Protein AF-A0A1K1LN01-F1 (afdb_monomer_lite)

Secondary structure (DSSP, 8-state):
---------------PPPHHHHHHHHHHHHHHHHHHHHHHHHHHHHHHHHHHHHHHHHHHHHHHHHHHHTT---SEEEEEHHHHHHTTSS-SS--B-TTT-PBEEEEEEEEETTTEEEEEEEEE-PPP----

Structure (mmCIF, N/CA/C/O backbone):
data_AF-A0A1K1LN01-F1
#
_entry.id   AF-A0A1K1LN01-F1
#
loop_
_atom_site.group_PDB
_atom_site.id
_atom_site.type_symbol
_atom_site.label_atom_id
_atom_site.label_alt_id
_atom_site.label_comp_id
_atom_site.label_asym_id
_atom_site.label_entity_id
_atom_site.label_seq_id
_atom_site.pdbx_PDB_ins_code
_atom_site.Cartn_x
_atom_site.Cartn_y
_atom_site.Cartn_z
_atom_site.occupancy
_atom_site.B_iso_or_equiv
_atom_site.auth_seq_id
_atom_site.auth_comp_id
_atom_site.auth_asym_id
_atom_site.auth_atom_id
_atom_site.pdbx_PDB_model_num
ATOM 1 N N . MET A 1 1 ? -51.546 -52.921 39.808 1.00 44.31 1 MET A N 1
ATOM 2 C CA . MET A 1 1 ? -50.207 -52.701 39.216 1.00 44.31 1 MET A CA 1
ATOM 3 C C . MET A 1 1 ? -49.866 -51.225 39.355 1.00 44.31 1 MET A C 1
ATOM 5 O O . MET A 1 1 ? -50.507 -50.392 38.732 1.00 44.31 1 MET A O 1
ATOM 9 N N . LYS A 1 2 ? -48.963 -50.889 40.282 1.00 60.16 2 LYS A N 1
ATOM 10 C CA . LYS A 1 2 ? -48.600 -49.508 40.630 1.00 60.16 2 LYS A CA 1
ATOM 11 C C . LYS A 1 2 ? -47.401 -49.086 39.782 1.00 60.16 2 LYS A C 1
ATOM 13 O O . LYS A 1 2 ? -46.310 -49.603 39.993 1.00 60.16 2 LYS A O 1
ATOM 18 N N . LYS A 1 3 ? -47.579 -48.134 38.868 1.00 57.03 3 LYS A N 1
ATOM 19 C CA . LYS A 1 3 ? -46.461 -47.410 38.247 1.00 57.03 3 LYS A CA 1
ATOM 20 C C . LYS A 1 3 ? -46.837 -45.941 38.074 1.00 57.03 3 LYS A C 1
ATOM 22 O O . LYS A 1 3 ? -46.978 -45.438 36.969 1.00 57.03 3 LYS A O 1
ATOM 27 N N . PHE A 1 4 ? -47.013 -45.261 39.206 1.00 61.22 4 PHE A N 1
ATOM 28 C CA . PHE A 1 4 ? -46.956 -43.803 39.258 1.00 61.22 4 PHE A CA 1
ATOM 29 C C . PHE A 1 4 ? -45.508 -43.407 38.985 1.00 61.22 4 PHE A C 1
ATOM 31 O O . PHE A 1 4 ? -44.635 -43.513 39.849 1.00 61.22 4 PHE A O 1
ATOM 38 N N . LEU A 1 5 ? -45.249 -43.066 37.727 1.00 61.69 5 LEU A N 1
ATOM 39 C CA . LEU A 1 5 ? -43.963 -42.614 37.235 1.00 61.69 5 LEU A CA 1
ATOM 40 C C . LEU A 1 5 ? -43.600 -41.327 37.990 1.00 61.69 5 LEU A C 1
ATOM 42 O O . LEU A 1 5 ? -44.207 -40.277 37.795 1.00 61.69 5 LEU A O 1
ATOM 46 N N . LYS A 1 6 ? -42.647 -41.438 38.920 1.00 61.97 6 LYS A N 1
ATOM 47 C CA . LYS A 1 6 ? -42.056 -40.309 39.639 1.00 61.97 6 LYS A CA 1
ATOM 48 C C . LYS A 1 6 ? -41.355 -39.392 38.631 1.00 61.9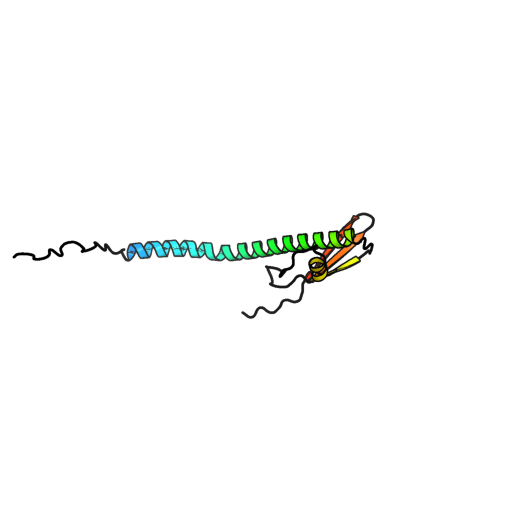7 6 LYS A C 1
ATOM 50 O O . LYS A 1 6 ? -40.168 -39.561 38.380 1.00 61.97 6 LYS A O 1
ATOM 55 N N . LEU A 1 7 ? -42.056 -38.393 38.100 1.00 64.44 7 LEU A N 1
ATOM 56 C CA . LEU A 1 7 ? -41.440 -37.253 37.417 1.00 64.44 7 LEU A CA 1
ATOM 57 C C . LEU A 1 7 ? -41.034 -36.203 38.464 1.00 64.44 7 LEU A C 1
ATOM 59 O O . LEU A 1 7 ? -41.553 -35.092 38.518 1.00 64.44 7 LEU A O 1
ATOM 63 N N . LYS A 1 8 ? -40.146 -36.599 39.378 1.00 64.25 8 LYS A N 1
ATOM 64 C CA . LYS A 1 8 ? -39.496 -35.695 40.331 1.00 64.25 8 LYS A CA 1
ATOM 65 C C . LYS A 1 8 ? -38.045 -35.534 39.872 1.00 64.25 8 LYS A C 1
ATOM 67 O O . LYS A 1 8 ? -37.406 -36.541 39.600 1.00 64.25 8 LYS A O 1
ATOM 72 N N . LEU A 1 9 ? -37.564 -34.287 39.883 1.00 63.34 9 LEU A N 1
ATOM 73 C CA . LEU A 1 9 ? -36.163 -33.835 39.743 1.00 63.34 9 LEU A CA 1
ATOM 74 C C . LEU A 1 9 ? -35.643 -33.425 38.349 1.00 63.34 9 LEU A C 1
ATOM 76 O O . LEU A 1 9 ? -34.583 -33.868 37.942 1.00 63.34 9 LEU A O 1
ATOM 80 N N . PHE A 1 10 ? -36.265 -32.432 37.706 1.00 63.56 10 PHE A N 1
ATOM 81 C CA . PHE A 1 10 ? -35.501 -31.467 36.887 1.00 63.56 10 PHE A CA 1
ATOM 82 C C . PHE A 1 10 ? -36.052 -30.042 37.037 1.00 63.56 10 PHE A C 1
ATOM 84 O O . PHE A 1 10 ? -36.320 -29.350 36.063 1.00 63.56 10 PHE A O 1
ATOM 91 N N . ARG A 1 11 ? -36.224 -29.563 38.275 1.00 64.00 11 ARG A N 1
ATOM 92 C CA . ARG A 1 11 ? -36.243 -28.110 38.501 1.00 64.00 11 ARG A CA 1
ATOM 93 C C . ARG A 1 11 ? -34.782 -27.674 38.481 1.00 64.00 11 ARG A C 1
ATOM 95 O O . ARG A 1 11 ? -34.118 -27.721 39.513 1.00 64.00 11 ARG A O 1
ATOM 102 N N . LYS A 1 12 ? -34.254 -27.387 37.285 1.00 65.62 12 LYS A N 1
ATOM 103 C CA . LYS A 1 12 ? -32.957 -26.719 37.131 1.00 65.62 12 LYS A CA 1
ATOM 104 C C . LYS A 1 12 ? -33.009 -25.463 37.996 1.00 65.62 12 LYS A C 1
ATOM 106 O O . LYS A 1 12 ? -33.916 -24.649 37.850 1.00 65.62 12 LYS A O 1
ATOM 111 N N . ASN A 1 13 ? -32.069 -25.350 38.926 1.00 65.81 13 ASN A N 1
ATOM 112 C CA . ASN A 1 13 ? -31.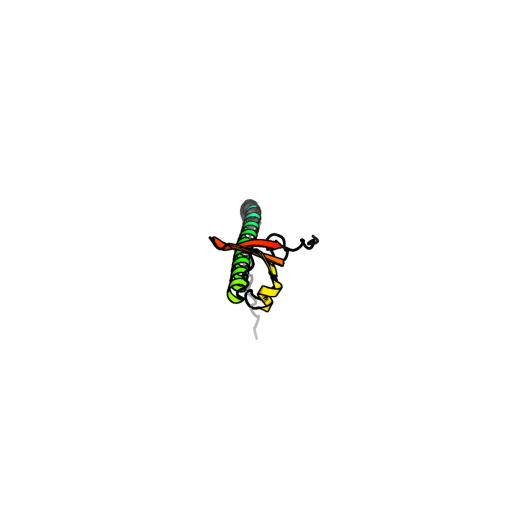820 -24.112 39.643 1.00 65.81 13 ASN A CA 1
ATOM 113 C C . ASN A 1 13 ? -31.255 -23.108 38.636 1.00 65.81 13 ASN A C 1
ATOM 115 O O . ASN A 1 13 ? -30.043 -22.936 38.547 1.00 65.81 13 ASN A O 1
ATOM 119 N N . GLU A 1 14 ? -32.126 -22.469 37.862 1.00 66.62 14 GLU A N 1
ATOM 120 C CA . GLU A 1 14 ? -31.779 -21.258 37.129 1.00 66.62 14 GLU A CA 1
ATOM 121 C C . GLU A 1 14 ? -31.691 -20.132 38.156 1.00 66.62 14 GLU A C 1
ATOM 123 O O . GLU A 1 14 ? -32.610 -19.341 38.351 1.00 66.62 14 GLU A O 1
ATOM 128 N N . LYS A 1 15 ? -30.585 -20.126 38.907 1.00 72.06 15 LYS A N 1
ATOM 129 C CA . LYS A 1 15 ? -30.152 -18.933 39.623 1.00 72.06 15 LYS A CA 1
ATOM 130 C C . LYS A 1 15 ? -29.814 -17.916 38.534 1.00 72.06 15 LYS A C 1
ATOM 132 O O . LYS A 1 15 ? -28.741 -17.984 37.945 1.00 72.06 15 LYS A O 1
ATOM 137 N N . GLY A 1 16 ? -30.791 -17.083 38.187 1.00 73.94 16 GLY A N 1
ATOM 138 C CA . GLY A 1 16 ? -30.617 -16.013 37.215 1.00 73.94 16 GLY A CA 1
ATOM 139 C C . GLY A 1 16 ? -29.523 -15.057 37.680 1.00 73.94 16 GLY A C 1
ATOM 140 O O . GLY A 1 16 ? -29.431 -14.756 38.871 1.00 73.94 16 GLY A O 1
ATOM 141 N N . LEU A 1 17 ? -28.703 -14.603 36.732 1.00 78.31 17 LEU A N 1
ATOM 142 C CA . LEU A 1 17 ? -27.810 -13.464 36.926 1.00 78.31 17 LEU A CA 1
ATOM 143 C C . LEU A 1 17 ? -28.626 -12.281 37.445 1.00 78.31 17 LEU A C 1
ATOM 145 O O . LEU A 1 17 ? -29.709 -11.979 36.935 1.00 78.31 17 LEU A O 1
ATOM 149 N N . THR A 1 18 ? -28.116 -11.615 38.469 1.00 91.12 18 THR A N 1
ATOM 150 C CA . THR A 1 18 ? -28.751 -10.405 38.980 1.00 91.12 18 THR A CA 1
ATOM 151 C C . THR A 1 18 ? -28.536 -9.254 37.995 1.00 91.12 18 THR A C 1
ATOM 153 O O . THR A 1 18 ? -27.520 -9.186 37.300 1.00 91.12 18 THR A O 1
ATOM 156 N N . LEU A 1 19 ? -29.473 -8.301 37.945 1.00 89.06 19 LEU A N 1
ATOM 157 C CA . LEU A 1 19 ? -29.309 -7.098 37.116 1.00 89.06 19 LEU A CA 1
ATOM 158 C C . LEU A 1 19 ? -28.036 -6.321 37.479 1.00 89.06 19 LEU A C 1
ATOM 160 O O . LEU A 1 19 ? -27.426 -5.713 36.608 1.00 89.06 19 LEU A O 1
ATOM 164 N N . VAL A 1 20 ? -27.618 -6.375 38.746 1.00 92.06 20 VAL A N 1
ATOM 165 C CA . VAL A 1 20 ? -26.413 -5.700 39.246 1.00 92.06 20 VAL A CA 1
ATOM 166 C C . VAL A 1 20 ? -25.137 -6.335 38.688 1.00 92.06 20 VAL A C 1
ATOM 168 O O . VAL A 1 20 ? -24.220 -5.613 38.307 1.00 92.06 20 VAL A O 1
ATOM 171 N N . GLU A 1 21 ? -25.077 -7.664 38.578 1.00 90.44 21 GLU A N 1
ATOM 172 C CA . GLU A 1 21 ? -23.939 -8.350 37.946 1.00 90.44 21 GLU A CA 1
ATOM 173 C C . GLU A 1 21 ? -23.829 -7.991 36.466 1.00 90.44 21 GLU A C 1
ATOM 175 O O . GLU A 1 21 ? -22.742 -7.690 35.975 1.00 90.44 21 GLU A O 1
ATOM 180 N N . LEU A 1 22 ? -24.962 -7.956 35.762 1.00 91.75 22 LEU A N 1
ATOM 181 C CA . LEU A 1 22 ? -24.980 -7.605 34.346 1.00 91.75 22 LEU A CA 1
ATOM 182 C C . LEU A 1 22 ? -24.625 -6.121 34.136 1.00 91.75 22 LEU A C 1
ATOM 184 O O . LEU A 1 22 ? -23.881 -5.794 33.212 1.00 91.75 22 LEU A O 1
ATOM 188 N N . LEU A 1 23 ? -25.065 -5.242 35.044 1.00 93.12 23 LEU A N 1
ATOM 189 C CA . LEU A 1 23 ? -24.713 -3.820 35.073 1.00 93.12 23 LEU A CA 1
ATOM 190 C C . LEU A 1 23 ? -23.202 -3.607 35.266 1.00 93.12 23 LEU A C 1
ATOM 192 O O . LEU A 1 23 ? -22.590 -2.827 34.540 1.00 93.12 23 LEU A O 1
ATOM 196 N N . ALA A 1 24 ? -22.581 -4.303 36.220 1.00 94.00 24 ALA A N 1
ATOM 197 C CA . ALA A 1 24 ? -21.148 -4.164 36.476 1.00 94.00 24 ALA A CA 1
ATOM 198 C C . ALA A 1 24 ? -20.305 -4.542 35.243 1.00 94.00 24 ALA A C 1
ATOM 200 O O . ALA A 1 24 ? -19.338 -3.853 34.916 1.00 94.00 24 ALA A O 1
ATOM 201 N N . VAL A 1 25 ? -20.702 -5.589 34.511 1.00 95.06 25 VAL A N 1
ATOM 202 C CA . VAL A 1 25 ? -20.002 -6.042 33.298 1.00 95.06 25 VAL A CA 1
ATOM 203 C C . VAL A 1 25 ? -20.083 -5.007 32.177 1.00 95.06 25 VAL A C 1
ATOM 205 O O . VAL A 1 25 ? -19.057 -4.674 31.585 1.00 95.06 25 VAL A O 1
ATOM 208 N N . ILE A 1 26 ? -21.269 -4.457 31.894 1.00 94.88 26 ILE A N 1
ATOM 209 C CA . ILE A 1 26 ? -21.417 -3.460 30.821 1.00 94.88 26 ILE A CA 1
ATOM 210 C C . ILE A 1 26 ? -20.671 -2.159 31.133 1.00 94.88 26 ILE A C 1
ATOM 212 O O . ILE A 1 26 ? -20.164 -1.524 30.213 1.00 94.88 26 ILE A O 1
ATOM 216 N N . VAL A 1 27 ? -20.545 -1.785 32.412 1.00 96.25 27 VAL A N 1
ATOM 217 C CA . VAL A 1 27 ? -19.757 -0.617 32.831 1.00 96.25 27 VAL A CA 1
ATOM 218 C C . VAL A 1 27 ? -18.277 -0.838 32.524 1.00 96.25 27 VAL A C 1
ATOM 220 O O . VAL A 1 27 ? -17.650 0.016 31.900 1.00 96.25 27 VAL A O 1
ATOM 223 N N . ILE A 1 28 ? -17.723 -1.997 32.894 1.00 96.44 28 ILE A N 1
ATOM 224 C CA . ILE A 1 28 ? -16.319 -2.329 32.609 1.00 96.44 28 ILE A CA 1
ATOM 225 C C . ILE A 1 28 ? -16.076 -2.393 31.093 1.00 96.44 28 ILE A C 1
ATOM 227 O O . ILE A 1 28 ? -15.121 -1.789 30.599 1.00 96.44 28 ILE A O 1
ATOM 231 N N . LEU A 1 29 ? -16.957 -3.061 30.338 1.00 96.00 29 LEU A N 1
ATOM 232 C CA . LEU A 1 29 ? -16.871 -3.119 28.874 1.00 96.00 29 LEU A CA 1
ATOM 233 C C . LEU A 1 29 ? -16.980 -1.728 28.236 1.00 96.00 29 LEU A C 1
ATOM 235 O O . LEU A 1 29 ? -16.262 -1.449 27.280 1.00 96.00 29 LEU A O 1
ATOM 239 N N . GLY A 1 30 ? -17.820 -0.843 28.780 1.00 96.12 30 GLY A N 1
ATOM 240 C CA . GLY A 1 30 ? -17.973 0.536 28.318 1.00 96.12 30 GLY A CA 1
ATOM 241 C C . GLY A 1 30 ? -16.700 1.366 28.484 1.00 96.12 30 GLY A C 1
ATOM 242 O O . GLY A 1 30 ? -16.292 2.051 27.548 1.00 96.12 30 GLY A O 1
ATOM 243 N N . VAL A 1 31 ? -16.025 1.258 29.635 1.00 95.81 31 VAL A N 1
ATOM 244 C CA . VAL A 1 31 ? -14.747 1.953 29.883 1.00 95.81 31 VAL A CA 1
ATOM 245 C C . VAL A 1 31 ? -13.650 1.444 28.943 1.00 95.81 31 VAL A C 1
ATOM 247 O O . VAL A 1 31 ? -12.931 2.248 28.349 1.00 95.81 31 VAL A O 1
ATOM 250 N N . ILE A 1 32 ? -13.542 0.123 28.757 1.00 94.94 32 ILE A N 1
ATOM 251 C CA . ILE A 1 32 ? -12.563 -0.470 27.832 1.00 94.94 32 ILE A CA 1
ATOM 252 C C . ILE A 1 32 ? -12.852 -0.028 26.392 1.00 94.94 32 ILE A C 1
ATOM 254 O O . ILE A 1 32 ? -11.937 0.405 25.691 1.00 94.94 32 ILE A O 1
ATOM 258 N N . ALA A 1 33 ? -14.113 -0.088 25.955 1.00 92.88 33 ALA A N 1
ATOM 259 C CA . ALA A 1 33 ? -14.515 0.307 24.608 1.00 92.88 33 ALA A CA 1
ATOM 260 C C . ALA A 1 33 ? -14.210 1.786 24.322 1.00 92.88 33 ALA A C 1
ATOM 262 O O . ALA A 1 33 ? -13.711 2.102 23.243 1.00 92.88 33 ALA A O 1
ATOM 263 N N . ALA A 1 34 ? -14.432 2.678 25.292 1.00 92.31 34 ALA A N 1
ATOM 264 C CA . ALA A 1 34 ? -14.158 4.107 25.140 1.00 92.31 34 ALA A CA 1
ATOM 265 C C . ALA A 1 34 ? -12.677 4.412 24.835 1.00 92.31 34 ALA A C 1
ATOM 267 O O . ALA A 1 34 ? -12.391 5.311 24.047 1.00 92.31 34 ALA A O 1
ATOM 268 N N . ILE A 1 35 ? -11.738 3.656 25.415 1.00 90.62 35 ILE A N 1
ATOM 269 C CA . ILE A 1 35 ? -10.290 3.837 25.194 1.00 90.62 35 ILE A CA 1
ATOM 270 C C . ILE A 1 35 ? -9.809 3.051 23.963 1.00 90.62 35 ILE A C 1
ATOM 272 O O . ILE A 1 35 ? -8.950 3.517 23.214 1.00 90.62 35 ILE A O 1
ATOM 276 N N . ALA A 1 36 ? -10.353 1.854 23.739 1.00 86.06 36 ALA A N 1
ATOM 277 C CA . ALA A 1 36 ? -9.890 0.947 22.692 1.00 86.06 36 ALA A CA 1
ATOM 278 C C . ALA A 1 36 ? -10.329 1.367 21.278 1.00 86.06 36 ALA A C 1
ATOM 280 O O . ALA A 1 36 ? -9.552 1.240 20.336 1.00 86.06 36 ALA A O 1
ATOM 281 N N . VAL A 1 37 ? -11.546 1.889 21.105 1.00 85.44 37 VAL A N 1
ATOM 282 C CA . VAL A 1 37 ? -12.068 2.279 19.781 1.00 85.44 37 VAL A CA 1
ATOM 283 C C . VAL A 1 37 ? -11.206 3.339 19.071 1.00 85.44 37 VAL A C 1
ATOM 285 O O . VAL A 1 37 ? -10.855 3.108 17.910 1.00 85.44 37 VAL A O 1
ATOM 288 N N . PRO A 1 38 ? -10.809 4.466 19.700 1.00 83.31 38 PRO A N 1
ATOM 289 C CA . PRO A 1 38 ? -10.027 5.488 19.001 1.00 83.31 38 PRO A CA 1
ATOM 290 C C . PRO A 1 38 ? -8.617 5.026 18.592 1.00 83.31 38 PRO A C 1
ATOM 292 O O . PRO A 1 38 ? -8.073 5.542 17.617 1.00 83.31 38 PRO A O 1
ATOM 295 N N . SER A 1 39 ? -8.016 4.048 19.279 1.00 83.75 39 SER A N 1
ATOM 296 C CA . SER A 1 39 ? -6.647 3.597 18.977 1.00 83.75 39 SER A CA 1
ATOM 297 C C . SER A 1 39 ? -6.559 2.654 17.768 1.00 83.75 39 SER A C 1
ATOM 299 O O . SER A 1 39 ? -5.558 2.668 17.049 1.00 83.75 39 SER A O 1
ATOM 301 N N . ILE A 1 40 ? -7.615 1.887 17.476 1.00 84.81 40 ILE A N 1
ATOM 302 C CA . ILE A 1 40 ? -7.633 0.895 16.385 1.00 84.81 40 ILE A CA 1
ATOM 303 C C . ILE A 1 40 ? -7.563 1.557 14.999 1.00 84.81 40 ILE A C 1
ATOM 305 O O . ILE A 1 40 ? -6.875 1.054 14.109 1.00 84.81 40 ILE A O 1
ATOM 309 N N . GLY A 1 41 ? -8.221 2.705 14.810 1.00 85.44 41 GLY A N 1
ATOM 310 C CA . GLY A 1 41 ? -8.242 3.401 13.517 1.00 85.44 41 GLY A CA 1
ATOM 311 C C . GLY A 1 41 ? -6.851 3.840 13.043 1.00 85.44 41 GLY A C 1
ATOM 312 O O . GLY A 1 41 ? -6.489 3.615 11.887 1.00 85.44 41 GLY A O 1
ATOM 313 N N . GLY A 1 42 ? -6.042 4.400 13.948 1.00 86.62 42 GLY A N 1
ATOM 314 C CA . GLY A 1 42 ? -4.676 4.833 13.637 1.00 86.62 42 GLY A CA 1
ATOM 315 C C . GLY A 1 42 ? -3.744 3.665 13.304 1.00 86.62 42 GLY A C 1
ATOM 316 O O . GLY A 1 42 ? -2.966 3.747 12.355 1.00 86.62 42 GLY A O 1
ATOM 317 N N . VAL A 1 43 ? -3.865 2.547 14.030 1.00 88.75 43 VAL A N 1
ATOM 318 C CA . VAL A 1 43 ? -3.075 1.334 13.762 1.00 88.75 43 VAL A CA 1
ATOM 319 C C . VAL A 1 43 ? -3.382 0.784 12.371 1.00 88.75 43 VAL A C 1
ATOM 321 O O . VAL A 1 43 ? -2.455 0.520 11.612 1.00 88.75 43 VAL A O 1
ATOM 324 N N . ILE A 1 44 ? -4.661 0.682 11.997 1.00 89.62 44 ILE A N 1
ATOM 325 C CA . ILE A 1 44 ? -5.065 0.200 10.667 1.00 89.62 44 ILE A CA 1
ATOM 326 C C . ILE A 1 44 ? -4.510 1.108 9.567 1.00 89.62 44 ILE A C 1
ATOM 328 O O . ILE A 1 44 ? -3.986 0.609 8.570 1.00 89.62 44 ILE A O 1
ATOM 332 N N . GLN A 1 45 ? -4.605 2.429 9.734 1.00 89.50 45 GLN A N 1
ATOM 333 C CA . GLN A 1 45 ? -4.088 3.368 8.742 1.00 89.50 45 GLN A CA 1
ATOM 334 C C . GLN A 1 45 ? -2.570 3.233 8.581 1.00 89.50 45 GLN A C 1
ATOM 336 O O . GLN A 1 45 ? -2.080 3.159 7.456 1.00 89.50 45 GLN A O 1
ATOM 341 N N . ASN A 1 46 ? -1.832 3.124 9.685 1.00 90.88 46 ASN A N 1
ATOM 342 C CA . ASN A 1 46 ? -0.385 2.926 9.650 1.00 90.88 46 ASN A CA 1
ATOM 343 C C . ASN A 1 46 ? -0.011 1.585 9.008 1.00 90.88 46 ASN A C 1
ATOM 345 O O . ASN A 1 46 ? 0.899 1.534 8.187 1.00 90.88 46 ASN A O 1
ATOM 349 N N . SER A 1 47 ? -0.737 0.506 9.312 1.00 93.25 47 SER A N 1
ATOM 350 C CA . SER A 1 47 ? -0.532 -0.794 8.664 1.00 93.25 47 SER A CA 1
ATOM 351 C C . SER A 1 47 ? -0.756 -0.728 7.153 1.00 93.25 47 SER A C 1
ATOM 353 O O . SER A 1 47 ? 0.017 -1.322 6.407 1.00 93.25 47 SER A O 1
ATOM 355 N N . LYS A 1 48 ? -1.767 0.018 6.687 1.00 92.12 48 LYS A N 1
ATOM 356 C CA . LYS A 1 48 ? -2.011 0.241 5.253 1.00 92.12 48 LYS A CA 1
ATOM 357 C C . LYS A 1 48 ? -0.870 1.016 4.597 1.00 92.12 48 LYS A C 1
ATOM 359 O O . LYS A 1 48 ? -0.392 0.601 3.551 1.00 92.12 48 LYS A O 1
ATOM 364 N N . VAL A 1 49 ? -0.400 2.096 5.224 1.00 90.75 49 VAL A N 1
ATOM 365 C CA . VAL A 1 49 ? 0.732 2.888 4.710 1.00 90.75 49 VAL A CA 1
ATOM 366 C C . VAL A 1 49 ? 2.006 2.045 4.641 1.00 90.75 49 VAL A C 1
ATOM 368 O O . VAL A 1 49 ? 2.701 2.078 3.633 1.00 90.75 49 VAL A O 1
ATOM 371 N N . ASN A 1 50 ? 2.284 1.237 5.664 1.00 92.44 50 ASN A N 1
ATOM 372 C CA . ASN A 1 50 ? 3.447 0.347 5.678 1.00 92.44 50 ASN A CA 1
ATOM 373 C C . ASN A 1 50 ? 3.354 -0.765 4.618 1.00 92.44 50 ASN A C 1
ATOM 375 O O . ASN A 1 50 ? 4.365 -1.166 4.051 1.00 92.44 50 ASN A O 1
ATOM 379 N N . ALA A 1 51 ? 2.152 -1.271 4.336 1.00 90.94 51 ALA A N 1
ATOM 380 C CA . ALA A 1 51 ? 1.946 -2.220 3.244 1.00 90.94 51 ALA A CA 1
ATOM 381 C C . ALA A 1 51 ? 2.174 -1.563 1.871 1.00 90.94 51 ALA A C 1
ATOM 383 O O . ALA A 1 51 ? 2.741 -2.190 0.974 1.00 90.94 51 ALA A O 1
ATOM 384 N N . ASP A 1 52 ? 1.778 -0.296 1.716 1.00 90.88 52 ASP A N 1
ATOM 385 C CA . ASP A 1 52 ? 1.993 0.473 0.487 1.00 90.88 52 ASP A CA 1
ATOM 386 C C . ASP A 1 52 ? 3.481 0.732 0.239 1.00 90.88 52 ASP A C 1
ATOM 388 O O . ASP A 1 52 ? 3.948 0.553 -0.884 1.00 90.88 52 ASP A O 1
ATOM 392 N N . THR A 1 53 ? 4.253 1.091 1.271 1.00 90.81 53 THR A N 1
ATOM 393 C CA . THR A 1 53 ? 5.702 1.314 1.124 1.00 90.81 53 THR A CA 1
ATOM 394 C C . THR A 1 53 ? 6.437 0.038 0.722 1.00 90.81 53 THR A C 1
ATOM 396 O O . THR A 1 53 ? 7.251 0.067 -0.200 1.00 90.81 53 THR A O 1
ATOM 399 N N . GLN A 1 54 ? 6.102 -1.097 1.341 1.00 91.44 54 GLN A N 1
ATOM 400 C CA . GLN A 1 54 ? 6.657 -2.402 0.966 1.00 91.44 54 GLN A CA 1
ATOM 401 C C . GLN A 1 54 ? 6.267 -2.803 -0.460 1.00 91.44 54 GLN A C 1
ATOM 403 O O . GLN A 1 54 ? 7.095 -3.307 -1.216 1.00 91.44 54 GLN A O 1
ATOM 408 N N . SER A 1 55 ? 5.015 -2.557 -0.852 1.00 91.06 55 SER A N 1
ATOM 409 C CA . SER A 1 55 ? 4.545 -2.846 -2.211 1.00 91.06 55 SER A CA 1
ATOM 410 C C . SER A 1 55 ? 5.282 -1.997 -3.247 1.00 91.06 55 SER A C 1
ATOM 412 O O . SER A 1 55 ? 5.705 -2.522 -4.274 1.00 91.06 55 SER A O 1
ATOM 414 N N . GLU A 1 56 ? 5.495 -0.706 -2.972 1.00 91.62 56 GLU A N 1
ATOM 415 C CA . GLU A 1 56 ? 6.294 0.168 -3.834 1.00 91.62 56 GLU A CA 1
ATOM 416 C C . GLU A 1 56 ? 7.735 -0.322 -3.982 1.00 91.62 56 GLU A C 1
ATOM 418 O O . GLU A 1 56 ? 8.267 -0.304 -5.089 1.00 91.62 56 GLU A O 1
ATOM 423 N N . GLU A 1 57 ? 8.368 -0.777 -2.902 1.00 91.38 57 GLU A N 1
ATOM 424 C CA . GLU A 1 57 ? 9.734 -1.306 -2.942 1.00 91.38 57 GLU A CA 1
ATOM 425 C C . GLU A 1 57 ? 9.832 -2.575 -3.800 1.00 91.38 57 GLU A C 1
ATOM 427 O O . GLU A 1 57 ? 10.685 -2.655 -4.685 1.00 91.38 57 GLU A O 1
ATOM 432 N N . LEU A 1 58 ? 8.900 -3.519 -3.627 1.00 91.75 58 LEU A N 1
ATOM 433 C CA . LEU A 1 58 ? 8.821 -4.734 -4.447 1.00 91.75 58 LEU A CA 1
ATOM 434 C C . LEU A 1 58 ? 8.630 -4.413 -5.934 1.00 91.75 58 LEU A C 1
ATOM 436 O O . LEU A 1 58 ? 9.261 -5.017 -6.799 1.00 91.75 58 LEU A O 1
ATOM 440 N N . ILE A 1 59 ? 7.767 -3.444 -6.236 1.00 92.38 59 ILE A N 1
ATOM 441 C CA . ILE A 1 59 ? 7.496 -2.980 -7.598 1.00 92.38 59 ILE A CA 1
ATOM 442 C C . ILE A 1 59 ? 8.743 -2.328 -8.221 1.00 92.38 59 ILE A C 1
ATOM 444 O O . ILE A 1 59 ? 9.049 -2.569 -9.390 1.00 92.38 59 ILE A O 1
ATOM 448 N N . ARG A 1 60 ? 9.482 -1.519 -7.452 1.00 92.19 60 ARG A N 1
ATOM 449 C CA . ARG A 1 60 ? 10.732 -0.882 -7.896 1.00 92.19 60 ARG A CA 1
ATOM 450 C C . ARG A 1 60 ? 11.811 -1.912 -8.211 1.00 92.19 60 ARG A C 1
ATOM 452 O O . ARG A 1 60 ? 12.426 -1.830 -9.270 1.00 92.19 60 ARG A O 1
ATOM 459 N N . ASP A 1 61 ? 12.011 -2.882 -7.325 1.00 92.31 61 ASP A N 1
ATOM 460 C CA . ASP A 1 61 ? 12.974 -3.969 -7.516 1.00 92.31 61 ASP A CA 1
ATOM 461 C C . ASP A 1 61 ? 12.611 -4.824 -8.742 1.00 92.31 61 ASP A C 1
ATOM 463 O O . ASP A 1 61 ? 13.457 -5.070 -9.601 1.00 92.31 61 ASP A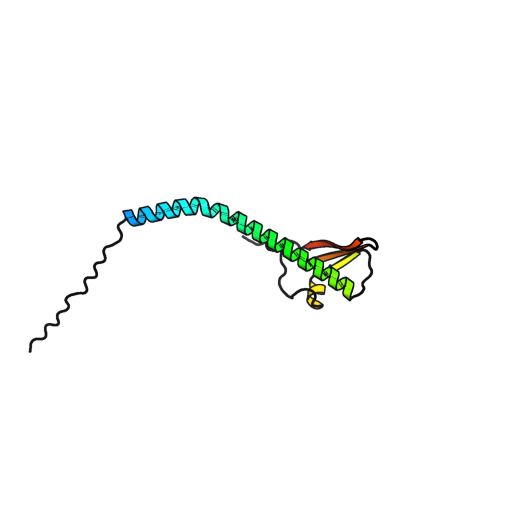 O 1
ATOM 467 N N . ALA A 1 62 ? 11.331 -5.173 -8.909 1.00 92.56 62 ALA A N 1
ATOM 468 C CA . ALA A 1 62 ? 10.845 -5.868 -10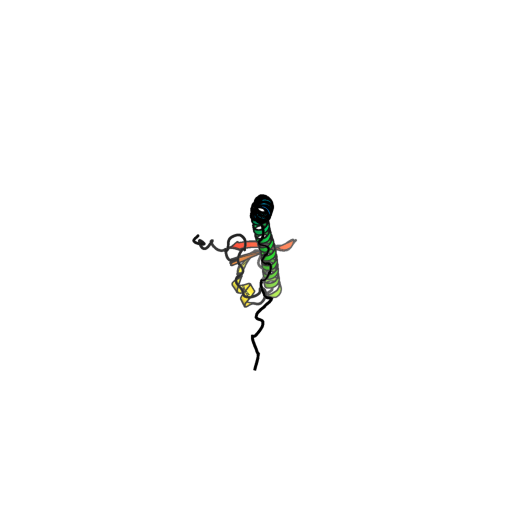.101 1.00 92.56 62 ALA A CA 1
ATOM 469 C C . ALA A 1 62 ? 11.130 -5.084 -11.397 1.00 92.56 62 ALA A C 1
ATOM 471 O O . ALA A 1 62 ? 11.572 -5.671 -12.386 1.00 92.56 62 ALA A O 1
ATOM 472 N N . ALA A 1 63 ? 10.932 -3.761 -11.390 1.00 91.94 63 ALA A N 1
ATOM 473 C CA . ALA A 1 63 ? 11.212 -2.903 -12.540 1.00 91.94 63 ALA A CA 1
ATOM 474 C C . ALA A 1 63 ? 12.706 -2.827 -12.879 1.00 91.94 63 ALA A C 1
ATOM 476 O O . ALA A 1 63 ? 13.074 -2.908 -14.050 1.00 91.94 63 ALA A O 1
ATOM 477 N N . VAL A 1 64 ? 13.573 -2.716 -11.871 1.00 90.44 64 VAL A N 1
ATOM 478 C CA . VAL A 1 64 ? 15.029 -2.720 -12.074 1.00 90.44 64 VAL A CA 1
ATOM 479 C C . VAL A 1 64 ? 15.491 -4.064 -12.638 1.00 90.44 64 VAL A C 1
ATOM 481 O O . VAL A 1 64 ? 16.213 -4.086 -13.633 1.00 90.44 64 VAL A O 1
ATOM 484 N N . ARG A 1 65 ? 15.023 -5.186 -12.076 1.00 91.50 65 ARG A N 1
ATOM 485 C CA . ARG A 1 65 ? 15.339 -6.536 -12.577 1.00 91.50 65 ARG A CA 1
ATOM 486 C C . ARG A 1 65 ? 14.908 -6.728 -14.027 1.00 91.50 65 ARG A C 1
ATOM 488 O O . ARG A 1 65 ? 15.691 -7.217 -14.830 1.00 91.50 65 ARG A O 1
ATOM 495 N N . TYR A 1 66 ? 13.705 -6.275 -14.376 1.00 91.88 66 TYR A N 1
ATOM 496 C CA . TYR A 1 66 ? 13.200 -6.325 -15.748 1.00 91.88 66 TYR A CA 1
ATOM 497 C C . TYR A 1 66 ? 14.119 -5.602 -16.745 1.00 91.88 66 TYR A C 1
ATOM 499 O O . TYR A 1 66 ? 14.375 -6.112 -17.837 1.00 91.88 66 TYR A O 1
ATOM 507 N N . LEU A 1 67 ? 14.635 -4.424 -16.380 1.00 89.44 67 LEU A N 1
ATOM 508 C CA . LEU A 1 67 ? 15.521 -3.646 -17.251 1.00 89.44 67 LEU A CA 1
ATOM 509 C C . LEU A 1 67 ? 16.925 -4.248 -17.354 1.00 89.44 67 LEU A C 1
ATOM 511 O O . LEU A 1 67 ? 17.498 -4.243 -18.446 1.00 89.44 67 LEU A O 1
ATOM 515 N N . ILE A 1 68 ? 17.449 -4.794 -16.252 1.00 88.44 68 ILE A N 1
ATOM 516 C CA . ILE A 1 68 ? 18.735 -5.503 -16.223 1.00 88.44 68 ILE A CA 1
ATOM 517 C C . ILE A 1 68 ? 18.676 -6.738 -17.125 1.00 88.44 68 ILE A C 1
ATOM 519 O O . ILE A 1 68 ? 19.506 -6.875 -18.021 1.00 88.44 68 ILE A O 1
ATOM 523 N N . ASP A 1 69 ? 17.670 -7.595 -16.947 1.00 91.19 69 ASP A N 1
ATOM 524 C CA . ASP A 1 69 ? 17.544 -8.852 -17.691 1.00 91.19 69 ASP A CA 1
ATOM 525 C C . ASP A 1 69 ? 17.374 -8.630 -19.196 1.00 91.19 69 ASP A C 1
ATOM 527 O O . ASP A 1 69 ? 17.878 -9.401 -20.012 1.00 91.19 69 ASP A O 1
ATOM 531 N N . ARG A 1 70 ? 16.678 -7.557 -19.584 1.00 87.25 70 ARG A N 1
ATOM 532 C CA . ARG A 1 70 ? 16.481 -7.202 -20.996 1.00 87.25 70 ARG A CA 1
ATOM 533 C C . ARG A 1 70 ? 17.589 -6.337 -21.580 1.00 87.25 70 ARG A C 1
ATOM 535 O O . ARG A 1 70 ? 17.508 -5.992 -22.758 1.00 87.25 70 ARG A O 1
ATOM 542 N N . ASN A 1 71 ? 18.602 -5.987 -20.787 1.00 83.31 71 ASN A N 1
ATOM 543 C CA . ASN A 1 71 ? 19.706 -5.120 -21.188 1.00 83.31 71 ASN A CA 1
ATOM 544 C C . ASN A 1 71 ? 19.224 -3.808 -21.847 1.00 83.31 71 ASN A C 1
ATOM 546 O O . ASN A 1 71 ? 19.770 -3.345 -22.852 1.00 83.31 71 ASN A O 1
ATOM 550 N N . ILE A 1 72 ? 18.151 -3.218 -21.311 1.00 78.50 72 ILE A N 1
ATOM 551 C CA . ILE A 1 72 ? 17.577 -1.977 -21.843 1.00 78.50 72 ILE A CA 1
ATOM 552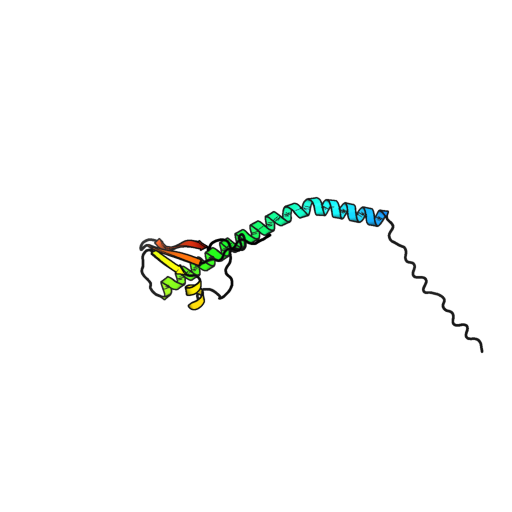 C C . ILE A 1 72 ? 18.426 -0.822 -21.319 1.00 78.50 72 ILE A C 1
ATOM 554 O O . ILE A 1 72 ? 18.132 -0.264 -20.278 1.00 78.50 72 ILE A O 1
ATOM 558 N N . ALA A 1 73 ? 19.503 -0.456 -22.009 1.00 66.31 73 ALA A N 1
ATOM 559 C CA . ALA A 1 73 ? 20.420 0.596 -21.564 1.00 66.31 73 ALA A CA 1
ATOM 560 C C . ALA A 1 73 ? 19.921 2.008 -21.935 1.00 66.31 73 ALA A C 1
ATOM 562 O O . ALA A 1 73 ? 20.521 2.698 -22.758 1.00 66.31 73 ALA A O 1
ATOM 563 N N . THR A 1 74 ? 18.811 2.453 -21.344 1.00 70.12 74 THR A N 1
ATOM 564 C CA . THR A 1 74 ? 18.301 3.827 -21.519 1.00 70.12 74 THR A CA 1
ATOM 565 C C . THR A 1 74 ? 18.392 4.628 -20.225 1.00 70.12 74 THR A C 1
ATOM 567 O O . THR A 1 74 ? 18.210 4.084 -19.141 1.00 70.12 74 THR A O 1
ATOM 570 N N . THR A 1 75 ? 18.643 5.936 -20.329 1.00 74.19 75 THR A N 1
ATOM 571 C CA . THR A 1 75 ? 18.833 6.820 -19.165 1.00 74.19 75 THR A CA 1
ATOM 572 C C . THR A 1 75 ? 17.588 6.931 -18.286 1.00 74.19 75 THR A C 1
ATOM 574 O O . THR A 1 75 ? 17.728 7.028 -17.073 1.00 74.19 75 THR A O 1
ATOM 577 N N . VAL A 1 76 ? 16.386 6.902 -18.875 1.00 79.88 76 VAL A N 1
ATOM 578 C CA . VAL A 1 76 ? 15.099 6.887 -18.162 1.00 79.88 76 VAL A CA 1
ATOM 579 C C . VAL A 1 76 ? 14.108 6.019 -18.937 1.00 79.88 76 VAL A C 1
ATOM 581 O O . VAL A 1 76 ? 13.940 6.202 -20.142 1.00 79.88 76 VAL A O 1
ATOM 584 N N . THR A 1 77 ? 13.426 5.110 -18.247 1.00 85.12 77 THR A N 1
ATOM 585 C CA . THR A 1 77 ? 12.413 4.210 -18.811 1.00 85.12 77 THR A CA 1
ATOM 586 C C . THR A 1 77 ? 11.180 4.193 -17.925 1.00 85.12 77 THR A C 1
ATOM 588 O O . THR A 1 77 ? 11.282 4.109 -16.701 1.00 85.12 77 THR A O 1
ATOM 591 N N . ASN A 1 78 ? 10.002 4.235 -18.542 1.00 89.00 78 ASN A N 1
ATOM 592 C CA . ASN A 1 78 ? 8.749 3.947 -17.857 1.00 89.00 78 ASN A CA 1
ATOM 593 C C . ASN A 1 78 ? 8.407 2.467 -18.073 1.00 89.00 78 ASN A C 1
ATOM 595 O O . ASN A 1 78 ? 8.293 2.027 -19.214 1.00 89.00 78 ASN A O 1
ATOM 599 N N . VAL A 1 79 ? 8.282 1.707 -16.989 1.00 89.94 79 VAL A N 1
ATOM 600 C CA . VAL A 1 79 ? 7.952 0.278 -17.004 1.00 89.94 79 VAL A CA 1
ATOM 601 C C . VAL A 1 79 ? 6.561 0.105 -16.415 1.00 89.94 79 VAL A C 1
ATOM 603 O O . VAL A 1 79 ? 6.320 0.504 -15.274 1.00 89.94 79 VAL A O 1
ATOM 606 N N . THR A 1 80 ? 5.624 -0.459 -17.174 1.00 92.38 80 THR A N 1
ATOM 607 C CA . THR A 1 80 ? 4.249 -0.625 -16.689 1.00 92.38 80 THR A CA 1
ATOM 608 C C . THR A 1 80 ? 4.129 -1.835 -15.762 1.00 92.38 80 THR A C 1
ATOM 610 O O . THR A 1 80 ? 4.845 -2.826 -15.909 1.00 92.38 80 THR A O 1
ATOM 613 N N . ILE A 1 81 ? 3.192 -1.790 -14.810 1.00 90.81 81 ILE A N 1
ATOM 614 C CA . ILE A 1 81 ? 2.894 -2.947 -13.947 1.00 90.81 81 ILE A CA 1
ATOM 615 C C . ILE A 1 81 ? 2.417 -4.145 -14.782 1.00 90.81 81 ILE A C 1
ATOM 617 O O . ILE A 1 81 ? 2.765 -5.285 -14.476 1.00 90.81 81 ILE A O 1
ATOM 621 N N . ALA A 1 82 ? 1.689 -3.889 -15.872 1.00 91.00 82 ALA A N 1
ATOM 622 C CA . ALA A 1 82 ? 1.240 -4.921 -16.800 1.00 91.00 82 ALA A CA 1
ATOM 623 C C . ALA A 1 82 ? 2.416 -5.649 -17.474 1.00 91.00 82 ALA A C 1
ATOM 625 O O . ALA A 1 82 ? 2.387 -6.877 -17.587 1.00 91.00 82 ALA A O 1
ATOM 626 N N . ASP A 1 83 ? 3.474 -4.927 -17.859 1.00 91.44 83 ASP A N 1
ATOM 627 C CA . ASP A 1 83 ? 4.683 -5.535 -18.423 1.00 91.44 83 ASP A CA 1
ATOM 628 C C . ASP A 1 83 ? 5.391 -6.412 -17.390 1.00 91.44 83 ASP A C 1
ATOM 630 O O . ASP A 1 83 ? 5.789 -7.534 -17.707 1.00 91.44 83 ASP A O 1
ATOM 634 N N . LEU A 1 84 ? 5.497 -5.951 -16.141 1.00 91.50 84 LEU A N 1
ATOM 635 C CA . LEU A 1 84 ? 6.109 -6.732 -15.061 1.00 91.50 84 LEU A CA 1
ATOM 636 C C . LEU A 1 84 ? 5.334 -8.013 -14.762 1.00 91.50 84 LEU A C 1
ATOM 638 O O . LEU A 1 84 ? 5.945 -9.054 -14.529 1.00 91.50 84 LEU A O 1
ATOM 642 N N . GLN A 1 85 ? 4.003 -7.959 -14.802 1.00 92.75 85 GLN A N 1
ATOM 643 C CA . GLN A 1 85 ? 3.157 -9.132 -14.595 1.00 92.75 85 GLN A CA 1
ATOM 644 C C . GLN A 1 85 ? 3.234 -10.111 -15.767 1.00 92.75 85 GLN A C 1
ATOM 646 O O . GLN A 1 85 ? 3.425 -11.308 -15.559 1.00 92.75 85 GLN A O 1
ATOM 651 N N . THR A 1 86 ? 3.143 -9.606 -16.997 1.00 92.38 86 THR A N 1
ATOM 652 C CA . THR A 1 86 ? 3.186 -10.430 -18.216 1.00 92.38 86 THR A CA 1
ATOM 653 C C . THR A 1 86 ? 4.531 -11.132 -18.369 1.00 92.38 86 THR A C 1
ATOM 655 O O . THR A 1 86 ? 4.587 -12.289 -18.773 1.00 92.38 86 THR A O 1
ATOM 658 N N . ASN A 1 87 ? 5.621 -10.450 -18.009 1.00 91.44 87 ASN A N 1
ATOM 659 C CA . ASN A 1 87 ? 6.971 -10.998 -18.092 1.00 91.44 87 ASN A CA 1
ATOM 660 C C . ASN A 1 87 ? 7.406 -11.753 -16.819 1.00 91.44 87 ASN A C 1
ATOM 662 O O . ASN A 1 87 ? 8.548 -12.192 -16.750 1.00 91.44 87 ASN A O 1
ATOM 666 N N . GLY A 1 88 ? 6.525 -11.919 -15.824 1.00 91.88 88 GLY A N 1
ATOM 667 C CA . GLY A 1 88 ? 6.776 -12.760 -14.646 1.00 91.88 88 GLY A CA 1
ATOM 668 C C . GLY A 1 88 ? 7.650 -12.144 -13.545 1.00 91.88 88 GLY A C 1
ATOM 669 O O . GLY A 1 88 ? 8.024 -12.846 -12.609 1.00 91.88 88 GLY A O 1
ATOM 670 N N . TYR A 1 89 ? 7.946 -10.846 -13.613 1.00 92.00 89 TYR A N 1
ATOM 671 C CA . TYR A 1 89 ? 8.719 -10.117 -12.597 1.00 92.00 89 TYR A CA 1
ATOM 672 C C . TYR A 1 89 ? 7.874 -9.704 -11.391 1.00 92.00 89 TYR A C 1
ATOM 674 O O . TYR A 1 89 ? 8.403 -9.464 -10.307 1.00 92.00 89 TYR A O 1
ATOM 682 N N . LEU A 1 90 ? 6.555 -9.628 -11.569 1.00 92.81 90 LEU A N 1
ATOM 683 C CA . LEU A 1 90 ? 5.595 -9.333 -10.516 1.00 92.81 90 LEU A CA 1
ATOM 684 C C . LEU A 1 90 ? 4.427 -10.314 -10.600 1.00 92.81 90 LEU A C 1
ATOM 686 O O . LEU A 1 90 ? 3.974 -10.678 -11.683 1.00 92.81 90 LEU A O 1
ATOM 690 N N . LYS A 1 91 ? 3.906 -10.752 -9.453 1.00 89.44 91 LYS A N 1
ATOM 691 C CA . LYS A 1 91 ? 2.764 -11.669 -9.431 1.00 89.44 91 LYS A CA 1
ATOM 692 C C . LYS A 1 91 ? 1.519 -10.992 -10.022 1.00 89.44 91 LYS A C 1
ATOM 694 O O . LYS A 1 91 ? 1.186 -9.861 -9.663 1.00 89.44 91 LYS A O 1
ATOM 699 N N . ALA A 1 92 ? 0.797 -11.719 -10.874 1.00 80.62 92 ALA A N 1
ATOM 700 C CA . ALA A 1 92 ? -0.511 -11.295 -11.359 1.00 80.62 92 ALA A CA 1
ATOM 701 C C . ALA A 1 92 ? -1.510 -11.178 -10.192 1.00 80.62 92 ALA A C 1
ATOM 703 O O . ALA A 1 92 ? -1.669 -12.100 -9.385 1.00 80.62 92 ALA A O 1
ATOM 704 N N . GLY A 1 93 ? -2.169 -10.027 -10.095 1.00 81.31 93 GLY A N 1
ATOM 705 C CA . GLY A 1 93 ? -3.132 -9.712 -9.045 1.00 81.31 93 GLY A CA 1
ATOM 706 C C . GLY A 1 93 ? -3.469 -8.224 -9.008 1.00 81.31 93 GLY A C 1
ATOM 707 O O . GLY A 1 93 ? -2.824 -7.418 -9.678 1.00 81.31 93 GLY A O 1
ATOM 708 N N . ASN A 1 94 ? -4.478 -7.868 -8.209 1.00 75.31 94 ASN A N 1
ATOM 709 C CA . ASN A 1 94 ? -4.791 -6.471 -7.918 1.00 75.31 94 ASN A CA 1
ATOM 710 C C . ASN A 1 94 ? -3.684 -5.897 -7.025 1.00 75.31 94 ASN A C 1
ATOM 712 O O . ASN A 1 94 ? -3.620 -6.216 -5.838 1.00 75.31 94 ASN A O 1
ATOM 716 N N . ILE A 1 95 ? -2.800 -5.087 -7.606 1.00 85.19 95 ILE A N 1
ATOM 717 C CA . ILE A 1 95 ? -1.757 -4.358 -6.883 1.00 85.19 95 ILE A CA 1
ATOM 718 C C . ILE A 1 95 ? -2.279 -2.931 -6.685 1.00 85.19 95 ILE A C 1
ATOM 720 O O . ILE A 1 95 ? -2.074 -2.050 -7.524 1.00 85.19 95 ILE A O 1
ATOM 724 N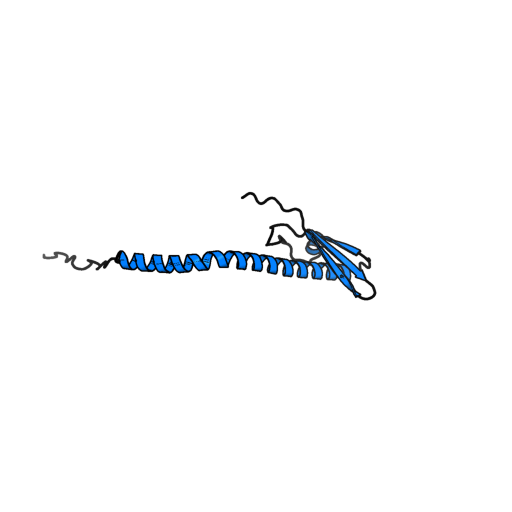 N . ASN A 1 96 ? -2.997 -2.721 -5.583 1.00 89.56 96 ASN A N 1
ATOM 725 C CA . ASN A 1 96 ? -3.572 -1.428 -5.228 1.00 89.56 96 ASN A CA 1
ATOM 726 C C . ASN A 1 96 ? -2.936 -0.907 -3.943 1.00 89.56 96 ASN A C 1
ATOM 728 O O . ASN A 1 96 ? -2.553 -1.678 -3.065 1.00 89.56 96 ASN A O 1
ATOM 732 N N . ARG A 1 97 ? -2.893 0.416 -3.816 1.00 87.88 97 ARG A N 1
ATOM 733 C CA . ARG A 1 97 ? -2.559 1.100 -2.572 1.00 87.88 97 ARG A CA 1
ATOM 734 C C . ARG A 1 97 ? -3.641 0.838 -1.546 1.00 87.88 97 ARG A C 1
ATOM 736 O O . ARG A 1 97 ? -4.769 1.291 -1.707 1.00 87.88 97 ARG A O 1
ATOM 743 N N . GLN A 1 98 ? -3.301 0.164 -0.468 1.00 87.94 98 GLN A N 1
ATOM 744 C CA . GLN A 1 98 ? -4.182 -0.176 0.636 1.00 87.94 98 GLN A CA 1
ATOM 745 C C . GLN A 1 98 ? -4.711 1.070 1.355 1.00 87.94 98 GLN A C 1
ATOM 747 O O . GLN A 1 98 ? -5.825 1.042 1.886 1.00 87.94 98 GLN A O 1
ATOM 752 N N . ALA A 1 99 ? -3.953 2.174 1.366 1.00 84.38 99 ALA A N 1
ATOM 753 C CA . ALA A 1 99 ? -4.387 3.423 1.987 1.00 84.38 99 ALA A CA 1
ATOM 754 C C . ALA A 1 99 ? -5.480 4.161 1.192 1.00 84.38 99 ALA A C 1
ATOM 756 O O . ALA A 1 99 ? -6.298 4.845 1.801 1.00 84.38 99 ALA A O 1
ATOM 757 N N . THR A 1 100 ? -5.508 4.036 -0.141 1.00 82.88 100 THR A N 1
ATOM 758 C CA . THR A 1 100 ? -6.367 4.869 -1.018 1.00 82.88 100 THR A CA 1
ATOM 759 C C . THR A 1 100 ? -7.233 4.056 -1.991 1.00 82.88 100 THR A C 1
ATOM 761 O O . THR A 1 100 ? -8.137 4.599 -2.613 1.00 82.88 100 THR A O 1
ATOM 764 N N . GLY A 1 101 ? -6.978 2.758 -2.153 1.00 83.75 101 GLY A N 1
ATOM 765 C CA . GLY A 1 101 ? -7.646 1.873 -3.115 1.00 83.75 101 GLY A CA 1
ATOM 766 C C . GLY A 1 101 ? -7.199 2.053 -4.571 1.00 83.75 101 GLY A C 1
ATOM 767 O O . GLY A 1 101 ? -7.711 1.370 -5.453 1.00 83.75 101 GLY A O 1
ATOM 768 N N . VAL A 1 102 ? -6.248 2.953 -4.832 1.00 86.62 102 VAL A N 1
ATOM 769 C CA . VAL A 1 102 ? -5.791 3.309 -6.184 1.00 86.62 102 VAL A CA 1
ATOM 770 C C . VAL A 1 102 ? -4.805 2.258 -6.714 1.00 86.62 102 VAL A C 1
ATOM 772 O O . VAL A 1 102 ? -3.896 1.881 -5.972 1.00 86.62 102 VAL A O 1
ATOM 775 N N . PRO A 1 103 ? -4.907 1.811 -7.979 1.00 89.00 103 PRO A N 1
ATOM 776 C CA . PRO A 1 103 ? -3.947 0.872 -8.558 1.00 89.00 103 PRO A CA 1
ATOM 777 C C . PRO A 1 103 ? -2.572 1.509 -8.800 1.00 89.00 103 PRO A C 1
ATOM 779 O O . PRO A 1 103 ? -2.467 2.688 -9.160 1.00 89.00 103 PRO A O 1
ATOM 782 N N . TYR A 1 104 ? -1.511 0.713 -8.671 1.00 90.31 104 TYR A N 1
ATOM 783 C CA . TYR A 1 104 ? -0.200 1.064 -9.223 1.00 90.31 104 TYR A CA 1
ATOM 784 C C . TYR A 1 104 ? -0.207 0.850 -10.743 1.00 90.31 104 TYR A C 1
ATOM 786 O O . TYR A 1 104 ? -0.753 -0.138 -11.231 1.00 90.31 104 TYR A O 1
ATOM 794 N N . VAL A 1 105 ? 0.388 1.775 -11.499 1.00 90.81 105 VAL A N 1
ATOM 795 C CA . VAL A 1 105 ? 0.292 1.803 -12.972 1.00 90.81 105 VAL A CA 1
ATOM 796 C C . VAL A 1 105 ? 1.647 1.600 -13.633 1.00 90.81 105 VAL A C 1
ATOM 798 O O . VAL A 1 105 ? 1.776 0.774 -14.538 1.00 90.81 105 VAL A O 1
ATOM 801 N N . SER A 1 106 ? 2.675 2.315 -13.180 1.00 89.62 106 SER A N 1
ATOM 802 C CA . SER A 1 106 ? 4.017 2.174 -13.741 1.00 89.62 106 SER A CA 1
ATOM 803 C C . SER A 1 106 ? 5.108 2.618 -12.784 1.00 89.62 106 SER A C 1
ATOM 805 O O . SER A 1 106 ? 4.845 3.256 -11.768 1.00 89.62 106 SER A O 1
ATOM 807 N N . VAL A 1 107 ? 6.348 2.298 -13.128 1.00 91.56 107 VAL A N 1
ATOM 808 C CA . VAL A 1 107 ? 7.551 2.741 -12.431 1.00 91.56 107 VAL A CA 1
ATOM 809 C C . VAL A 1 107 ? 8.445 3.460 -13.419 1.00 91.56 107 VAL A C 1
ATOM 811 O O . VAL A 1 107 ? 8.736 2.942 -14.494 1.00 91.56 107 VAL A O 1
ATOM 814 N N . THR A 1 108 ? 8.918 4.639 -13.045 1.00 89.94 108 THR A N 1
ATOM 815 C CA . THR A 1 108 ? 10.003 5.310 -13.753 1.00 89.94 108 THR A CA 1
ATOM 816 C C . THR A 1 108 ? 11.327 4.865 -13.148 1.00 89.94 108 THR A C 1
ATOM 818 O O . THR A 1 108 ? 11.591 5.122 -11.970 1.00 89.94 108 THR A O 1
ATOM 821 N N . VAL A 1 109 ? 12.161 4.222 -13.957 1.00 88.50 109 VAL A N 1
ATOM 822 C CA . VAL A 1 109 ? 13.513 3.796 -13.591 1.00 88.50 109 VAL A CA 1
ATOM 823 C C . VAL A 1 109 ? 14.518 4.592 -14.415 1.00 88.50 109 VAL A C 1
ATOM 825 O O . VAL A 1 109 ? 14.295 4.837 -15.598 1.00 88.50 109 VAL A O 1
ATOM 828 N N . ALA A 1 110 ? 15.612 5.012 -13.796 1.00 85.81 110 ALA A N 1
ATOM 829 C CA . ALA A 1 110 ? 16.722 5.681 -14.444 1.00 85.81 110 ALA A CA 1
ATOM 830 C C . ALA A 1 110 ? 18.004 4.849 -14.323 1.00 85.81 110 ALA A C 1
ATOM 832 O O . ALA A 1 110 ? 18.203 4.131 -13.344 1.00 85.81 110 ALA A O 1
ATOM 833 N N . HIS A 1 111 ? 18.888 4.972 -15.309 1.00 84.94 111 HIS A N 1
ATOM 834 C CA . HIS A 1 111 ? 20.235 4.417 -15.254 1.00 84.94 111 HIS A CA 1
ATOM 835 C C . HIS A 1 111 ? 21.260 5.541 -15.327 1.00 84.94 111 HIS A C 1
ATOM 837 O O . HIS A 1 111 ? 21.263 6.341 -16.267 1.00 84.94 111 HIS A O 1
ATOM 843 N N . ASN A 1 112 ? 22.159 5.579 -14.348 1.00 83.25 112 ASN A N 1
ATOM 844 C CA . ASN A 1 112 ? 23.296 6.485 -14.331 1.00 83.25 112 ASN A CA 1
ATOM 845 C C . ASN A 1 112 ? 24.586 5.663 -14.278 1.00 83.25 112 ASN A C 1
ATOM 847 O O . ASN A 1 112 ? 24.747 4.817 -13.404 1.00 83.25 112 ASN A O 1
ATOM 851 N N . ALA A 1 113 ? 25.524 5.946 -15.184 1.00 77.19 113 ALA A N 1
ATOM 852 C CA . ALA A 1 113 ? 26.785 5.211 -15.287 1.00 77.19 113 ALA A CA 1
ATOM 853 C C . ALA A 1 113 ? 27.615 5.207 -13.985 1.00 77.19 113 ALA A C 1
ATOM 855 O O . ALA A 1 113 ? 28.393 4.285 -13.766 1.00 77.19 113 ALA A O 1
ATOM 856 N N . ASN A 1 114 ? 27.430 6.207 -13.116 1.00 81.06 114 ASN A N 1
ATOM 857 C CA . ASN A 1 114 ? 28.167 6.352 -11.861 1.00 81.06 114 ASN A CA 1
ATOM 858 C C . ASN A 1 114 ? 27.443 5.739 -10.652 1.00 81.06 114 ASN A C 1
ATOM 860 O O . ASN A 1 114 ? 28.098 5.359 -9.687 1.00 81.06 114 ASN A O 1
ATOM 864 N N . THR A 1 115 ? 26.107 5.678 -10.666 1.00 77.88 115 THR A N 1
ATOM 865 C CA . THR A 1 115 ? 25.297 5.246 -9.505 1.00 77.88 115 THR A CA 1
ATOM 866 C C . THR A 1 115 ? 24.442 4.008 -9.777 1.00 77.88 115 THR A C 1
ATOM 868 O O . THR A 1 115 ? 23.709 3.572 -8.895 1.00 77.88 115 THR A O 1
ATOM 871 N N . GLY A 1 116 ? 24.523 3.438 -10.979 1.00 80.19 116 GLY A N 1
ATOM 872 C CA . GLY A 1 116 ? 23.739 2.283 -11.401 1.00 80.19 116 GLY A CA 1
ATOM 873 C C . GLY A 1 116 ? 22.263 2.604 -11.643 1.00 80.19 116 GLY A C 1
ATOM 874 O O . GLY A 1 116 ? 21.881 3.738 -11.947 1.00 80.19 116 GLY A O 1
ATOM 875 N N . TRP A 1 117 ? 21.432 1.568 -11.541 1.00 81.06 117 TRP A N 1
ATOM 876 C CA . TRP A 1 117 ? 19.982 1.639 -11.708 1.00 81.06 117 TRP A CA 1
ATOM 877 C C . TRP A 1 117 ? 19.301 2.245 -10.478 1.00 81.06 117 TRP A C 1
ATOM 879 O O . TRP A 1 117 ? 19.504 1.778 -9.359 1.00 81.06 117 TRP A O 1
ATOM 889 N N . THR A 1 118 ? 18.446 3.246 -10.677 1.00 80.12 118 THR A N 1
ATOM 890 C CA . THR A 1 118 ? 17.635 3.861 -9.621 1.00 80.12 118 THR A CA 1
ATOM 891 C C . THR A 1 118 ? 16.168 3.920 -10.035 1.00 80.12 118 THR A C 1
ATOM 893 O O . THR A 1 118 ? 15.812 4.454 -11.082 1.00 80.12 118 THR A O 1
ATOM 896 N N . ALA A 1 119 ? 15.275 3.364 -9.216 1.00 81.06 119 ALA A N 1
ATOM 897 C CA . ALA A 1 119 ? 13.837 3.480 -9.437 1.00 81.06 119 ALA A CA 1
ATOM 898 C C . ALA A 1 119 ? 13.314 4.739 -8.734 1.00 81.06 119 ALA A C 1
ATOM 900 O O . ALA A 1 119 ? 13.274 4.793 -7.504 1.00 81.06 119 ALA A O 1
ATOM 901 N N . THR A 1 120 ? 12.911 5.752 -9.499 1.00 70.69 120 THR A N 1
ATOM 902 C CA . THR A 1 120 ? 12.661 7.107 -8.981 1.00 70.69 120 THR A CA 1
ATOM 903 C C . THR A 1 120 ? 11.215 7.296 -8.536 1.00 70.69 120 THR A C 1
ATOM 905 O O . THR A 1 120 ? 10.966 7.771 -7.427 1.00 70.69 120 THR A O 1
ATOM 908 N N . THR A 1 121 ? 10.232 6.840 -9.316 1.00 75.31 121 THR A N 1
ATOM 909 C CA . THR A 1 121 ? 8.811 7.116 -9.027 1.00 75.31 121 THR A CA 1
ATOM 910 C C . THR A 1 121 ? 7.926 5.930 -9.379 1.00 75.31 121 THR A C 1
ATOM 912 O O . THR A 1 121 ? 7.990 5.446 -10.505 1.00 75.31 121 THR A O 1
ATOM 915 N N . VAL A 1 122 ? 7.076 5.491 -8.445 1.00 82.19 122 VAL A N 1
ATOM 916 C CA . VAL A 1 122 ? 5.958 4.586 -8.744 1.00 82.19 122 VAL A CA 1
ATOM 917 C C . VAL A 1 122 ? 4.719 5.446 -8.989 1.00 82.19 122 VAL A C 1
ATOM 919 O O . VAL A 1 122 ? 4.261 6.156 -8.097 1.00 82.19 122 VAL A O 1
ATOM 922 N N . ASN A 1 123 ? 4.205 5.417 -10.213 1.00 84.44 123 ASN A N 1
ATOM 923 C CA . ASN A 1 123 ? 3.015 6.145 -10.628 1.00 84.44 123 ASN A CA 1
ATOM 924 C C . ASN A 1 123 ? 1.763 5.337 -10.285 1.00 84.44 123 ASN A C 1
ATOM 926 O O . ASN A 1 123 ? 1.690 4.129 -10.529 1.00 84.44 123 ASN A O 1
ATOM 930 N N . THR A 1 124 ? 0.758 6.020 -9.756 1.00 83.56 124 THR A N 1
ATOM 931 C CA . THR A 1 124 ? -0.547 5.447 -9.418 1.00 83.56 124 THR A CA 1
ATOM 932 C C . THR A 1 124 ? -1.607 5.960 -10.379 1.00 83.56 124 THR A C 1
ATOM 934 O O . THR A 1 124 ? -1.459 7.038 -10.954 1.00 83.56 124 THR A O 1
ATOM 937 N N . GLY A 1 125 ? -2.690 5.206 -10.542 1.00 76.81 125 GLY A N 1
ATOM 938 C CA . GLY A 1 125 ? -3.858 5.657 -11.293 1.00 76.81 125 GLY A CA 1
ATOM 939 C C . GLY A 1 125 ? -4.567 6.831 -10.614 1.00 76.81 125 GLY A C 1
ATOM 940 O O . GLY A 1 125 ? -4.138 7.347 -9.581 1.00 76.81 125 GLY A O 1
ATOM 941 N N . THR A 1 126 ? -5.694 7.249 -11.176 1.00 66.81 126 THR A N 1
ATOM 942 C CA . THR A 1 126 ? -6.631 8.117 -10.460 1.00 66.81 126 THR A CA 1
ATOM 943 C C . THR A 1 126 ? -7.424 7.283 -9.457 1.00 66.81 126 THR A C 1
ATOM 945 O O . THR A 1 126 ? -7.718 6.111 -9.700 1.00 66.81 126 THR A O 1
ATOM 948 N N . ALA A 1 127 ? -7.754 7.867 -8.303 1.00 56.00 127 ALA A N 1
ATOM 949 C CA . ALA A 1 127 ? -8.649 7.216 -7.357 1.00 56.00 127 ALA A CA 1
ATOM 950 C C . ALA A 1 127 ? -9.992 6.953 -8.048 1.00 56.00 127 ALA A C 1
ATOM 952 O O . ALA A 1 127 ? -10.655 7.888 -8.494 1.00 56.00 127 ALA A O 1
ATOM 953 N N . THR A 1 128 ? -10.404 5.689 -8.139 1.00 52.19 128 THR A N 1
ATOM 954 C CA . THR A 1 128 ? -11.816 5.380 -8.363 1.00 52.19 128 THR A CA 1
ATOM 955 C C . THR A 1 128 ? -12.580 5.927 -7.160 1.00 52.19 128 THR A C 1
ATOM 957 O O . THR A 1 128 ? -12.231 5.545 -6.040 1.00 52.19 128 THR A O 1
ATOM 960 N N . PRO A 1 129 ? -13.573 6.819 -7.334 1.00 45.94 129 PRO A N 1
ATOM 961 C CA . PRO A 1 129 ? -14.365 7.302 -6.214 1.00 45.94 129 PRO A CA 1
ATOM 962 C C . PRO A 1 129 ? -15.061 6.102 -5.569 1.00 45.94 129 PRO A C 1
ATOM 964 O O . PRO A 1 129 ? -15.986 5.520 -6.132 1.00 45.94 129 PRO A O 1
ATOM 967 N N . THR A 1 130 ? -14.574 5.689 -4.401 1.00 49.81 130 THR A N 1
ATOM 968 C CA . THR A 1 130 ? -15.272 4.738 -3.543 1.00 49.81 130 THR A CA 1
ATOM 969 C C . THR A 1 130 ? -16.493 5.469 -3.003 1.00 49.81 130 THR A C 1
ATOM 971 O O . THR A 1 130 ? -16.362 6.338 -2.142 1.00 49.81 130 THR A O 1
ATOM 974 N N . ASN A 1 131 ? -17.658 5.188 -3.585 1.00 34.59 131 ASN A N 1
ATOM 975 C CA . ASN A 1 131 ? -18.939 5.686 -3.093 1.00 34.59 131 ASN A CA 1
ATOM 976 C C . ASN A 1 131 ? -19.114 5.238 -1.624 1.00 34.59 131 ASN A C 1
ATOM 978 O O . ASN A 1 131 ? -18.801 4.073 -1.351 1.00 34.59 131 ASN A O 1
ATOM 982 N N . PRO A 1 132 ? -19.531 6.127 -0.699 1.00 47.78 132 PRO A N 1
ATOM 983 C CA . PRO A 1 132 ? -19.756 5.770 0.702 1.00 47.78 132 PRO A CA 1
ATOM 984 C C . PRO A 1 132 ? -20.822 4.683 0.884 1.00 47.78 132 PRO A C 1
ATOM 986 O O . PRO A 1 132 ? -21.732 4.579 0.026 1.00 47.78 132 PRO A O 1
#

Sequence (132 aa):
MKKFLKLKLFRKNEKGLTLVELLAVIVILGVIAAIAVPSIGGVIQNSKVNADTQSEELIRDAAVRYLIDRNIATTVTNVTIADLQTNGYLKAGNINRQATGVPYVSVTVAHNANTGWTATTVNTGTATPTNP

Radius of gyration: 30.54 Å; chains: 1; bounding box: 78×61×62 Å

Foldseek 3Di:
DDDPPPPDDDPPPCPDDDPVNVVVVVVVVVVCCVVVVVVVVVVQLVVLVVVQVVLVVLQLVLVLVVCVVVVVPDQKDKAFPVNSCVVVSDPDDQQARSNQRWGFTIWIWGADPVPGIDTDDTDTDDRPPPDD

pLDDT: mean 82.77, std 12.72, range [34.59, 96.44]